Protein AF-A0A9P7AJJ2-F1 (afdb_monomer_lite)

Sequence (102 aa):
MGKFTGRECYITDLKLKLSYCPGDVIILMGGALYHGIGPWKPLPGITEDGIKPGRVSNVWFFPHSSFQVLENKEPGWALKSAGGLRGTGSELDSSDWDSESD

Foldseek 3Di:
DWAKDAWWKDQVVVRDTHDDDVPDDDDDPPVVTDIDIDDMDFDDDAPPVRHGTDDDDDDDDDDPVLCVVPVPADPCNCVVCVPVVNPPDDDPPPPPPPPPDD

Secondary structure (DSSP, 8-state):
-B-EEE-PEEEGGGTEEE---TT------TTTS-EEEPPEEEPSS--TTSPPP-B--------HHHHHHHTTPPTTHHHHHTTTTS--SS---GGGGSS---

pLDDT: mean 84.79, std 16.63, range [42.56, 97.62]

Radius of gyration: 20.7 Å; chains: 1; bounding box: 47×34×49 Å

Structure (mmCIF, N/CA/C/O backbone):
data_AF-A0A9P7AJJ2-F1
#
_entry.id   AF-A0A9P7AJJ2-F1
#
loop_
_atom_site.group_PDB
_atom_site.id
_atom_site.type_symbol
_atom_site.label_atom_id
_atom_site.label_alt_id
_atom_site.label_comp_id
_atom_site.label_asym_id
_atom_site.label_entity_id
_atom_site.label_seq_id
_atom_site.pdbx_PDB_ins_code
_atom_site.Cartn_x
_atom_site.Cartn_y
_atom_site.Cartn_z
_atom_site.occupancy
_atom_site.B_iso_or_equiv
_atom_site.auth_seq_id
_atom_site.auth_comp_id
_atom_site.auth_asym_id
_atom_site.auth_atom_id
_atom_site.pdbx_PDB_model_num
ATOM 1 N N . MET A 1 1 ? 1.106 -6.029 7.765 1.00 84.12 1 MET A N 1
ATOM 2 C CA . MET A 1 1 ? 1.741 -6.234 9.090 1.00 84.12 1 MET A CA 1
ATOM 3 C C . MET A 1 1 ? 1.222 -5.194 10.083 1.00 84.12 1 MET A C 1
ATOM 5 O O . MET A 1 1 ? 0.659 -4.188 9.654 1.00 84.12 1 MET A O 1
ATOM 9 N N . GLY A 1 2 ? 1.404 -5.419 11.388 1.00 88.19 2 GLY A N 1
ATOM 10 C CA . GLY A 1 2 ? 1.070 -4.451 12.446 1.00 88.19 2 GLY A CA 1
ATOM 11 C C . GLY A 1 2 ? -0.139 -4.828 13.316 1.00 88.19 2 GLY A C 1
ATOM 12 O O . GLY A 1 2 ? -0.808 -5.822 13.051 1.00 88.19 2 GLY A O 1
ATOM 13 N N . LYS A 1 3 ? -0.414 -4.027 14.359 1.00 90.25 3 LYS A N 1
ATOM 14 C CA . LYS A 1 3 ? -1.517 -4.207 15.329 1.00 90.25 3 LYS A CA 1
ATOM 15 C C . LYS A 1 3 ? -2.442 -2.972 15.308 1.00 90.25 3 LYS A C 1
ATOM 17 O O . LYS A 1 3 ? -2.041 -1.887 15.731 1.00 90.25 3 LYS A O 1
ATOM 22 N N . PHE A 1 4 ? -3.665 -3.117 14.788 1.00 92.25 4 PHE A N 1
ATOM 23 C CA . PHE A 1 4 ? -4.604 -2.005 14.550 1.00 92.25 4 PHE A CA 1
ATOM 24 C C . PHE A 1 4 ? -6.077 -2.457 14.486 1.00 92.25 4 PHE A C 1
ATOM 26 O O . PHE A 1 4 ? -6.374 -3.640 14.320 1.00 92.25 4 PHE A O 1
ATOM 33 N N . THR A 1 5 ? -7.002 -1.500 14.608 1.00 92.75 5 THR A N 1
ATOM 34 C CA . THR A 1 5 ? -8.459 -1.660 14.427 1.00 92.75 5 THR A CA 1
ATOM 35 C C . THR A 1 5 ? -9.005 -0.698 13.360 1.00 92.75 5 THR A C 1
ATOM 37 O O . THR A 1 5 ? -8.281 0.189 12.904 1.00 92.75 5 THR A O 1
ATOM 40 N N . GLY A 1 6 ? -10.260 -0.881 12.935 1.00 87.38 6 GLY A N 1
ATOM 41 C CA . GLY A 1 6 ? -10.745 -0.418 11.623 1.00 87.38 6 GLY A CA 1
ATOM 42 C C . GLY A 1 6 ? -10.023 -1.181 10.515 1.00 87.38 6 GLY A C 1
ATOM 43 O O . GLY A 1 6 ? -9.465 -2.230 10.847 1.00 87.38 6 GLY A O 1
ATOM 44 N N . ARG A 1 7 ? -9.970 -0.628 9.287 1.00 87.31 7 ARG A N 1
ATOM 45 C CA . ARG A 1 7 ? -9.106 -1.011 8.134 1.00 87.31 7 ARG A CA 1
ATOM 46 C C . ARG A 1 7 ? -9.796 -1.530 6.884 1.00 87.31 7 ARG A C 1
ATOM 48 O O . ARG A 1 7 ? -9.142 -2.169 6.083 1.00 87.31 7 ARG A O 1
ATOM 55 N N . GLU A 1 8 ? -11.080 -1.337 6.689 1.00 95.44 8 GLU A N 1
ATOM 56 C CA . GLU A 1 8 ? -11.741 -2.014 5.577 1.00 95.44 8 GLU A CA 1
ATOM 57 C C . GLU A 1 8 ? -11.285 -1.453 4.226 1.00 95.44 8 GLU A C 1
ATOM 59 O O . GLU A 1 8 ? -11.064 -0.249 4.080 1.00 95.44 8 GLU A O 1
ATOM 64 N N . CYS A 1 9 ? -11.117 -2.334 3.243 1.00 96.31 9 CYS A N 1
ATOM 65 C CA . CYS A 1 9 ? -10.890 -1.937 1.863 1.00 96.31 9 CYS A CA 1
ATOM 66 C C . CYS A 1 9 ? -12.250 -1.739 1.195 1.00 96.31 9 CYS A C 1
ATOM 68 O O . CYS A 1 9 ? -13.067 -2.660 1.130 1.00 96.31 9 CYS A O 1
ATOM 70 N N . TYR A 1 10 ? -12.496 -0.523 0.730 1.00 97.62 10 TYR A N 1
ATOM 71 C CA . TYR A 1 10 ? -13.674 -0.184 -0.050 1.00 97.62 10 TYR A CA 1
ATOM 72 C C . TYR A 1 10 ? -13.337 -0.316 -1.528 1.00 97.62 10 TYR A C 1
ATOM 74 O O . TYR A 1 10 ? -12.339 0.249 -1.968 1.00 97.62 10 TYR A O 1
ATOM 82 N N . ILE A 1 11 ? -14.180 -1.021 -2.281 1.00 97.38 11 ILE A N 1
ATOM 83 C CA . ILE A 1 11 ? -14.150 -1.052 -3.748 1.00 97.38 11 ILE A CA 1
ATOM 84 C C . ILE A 1 11 ? -15.505 -0.527 -4.211 1.00 97.38 11 ILE A C 1
ATOM 86 O O . ILE A 1 11 ? -16.502 -1.254 -4.235 1.00 97.38 11 ILE A O 1
ATOM 90 N N . THR A 1 12 ? -15.564 0.779 -4.457 1.00 96.06 12 THR A N 1
ATOM 91 C CA . THR A 1 12 ? -16.837 1.514 -4.521 1.00 96.06 12 THR A CA 1
ATOM 92 C C . THR A 1 12 ? -17.659 1.170 -5.757 1.00 96.06 12 THR A C 1
ATOM 94 O O . THR A 1 12 ? -18.868 0.980 -5.627 1.00 96.06 12 THR A O 1
ATOM 97 N N . ASP A 1 13 ? -17.007 0.957 -6.903 1.00 97.12 13 ASP A N 1
ATOM 98 C CA . ASP A 1 13 ? -17.660 0.554 -8.157 1.00 97.12 13 ASP A CA 1
ATOM 99 C C . ASP A 1 13 ? -18.410 -0.774 -8.019 1.00 97.12 13 ASP A C 1
ATOM 101 O O . ASP A 1 13 ? -19.436 -1.001 -8.658 1.00 97.12 13 ASP A O 1
ATOM 105 N N . LEU A 1 14 ? -17.927 -1.643 -7.127 1.00 96.81 14 LEU A N 1
ATOM 106 C CA . LEU A 1 14 ? -18.512 -2.953 -6.848 1.00 96.81 14 LEU A CA 1
ATOM 107 C C . LEU A 1 14 ? -19.423 -2.955 -5.616 1.00 96.81 14 LEU A C 1
ATOM 109 O O . LEU A 1 14 ? -19.949 -4.004 -5.252 1.00 96.81 14 LEU A O 1
ATOM 113 N N . LYS A 1 15 ? -19.593 -1.807 -4.945 1.00 96.94 15 LYS A N 1
ATOM 114 C CA . LYS A 1 15 ? -20.312 -1.682 -3.663 1.00 96.94 15 LYS A CA 1
ATOM 115 C C . LYS A 1 15 ? -19.818 -2.691 -2.617 1.00 96.94 15 LYS A C 1
ATOM 117 O O . LYS A 1 15 ? -20.594 -3.209 -1.816 1.00 96.94 15 LYS A O 1
ATOM 122 N N . LEU A 1 16 ? -18.515 -2.967 -2.632 1.00 96.75 16 LEU A N 1
ATOM 123 C CA . LEU A 1 16 ? -17.887 -3.994 -1.811 1.00 96.75 16 LEU A CA 1
ATOM 124 C C . LEU A 1 16 ? -17.101 -3.363 -0.659 1.00 96.75 16 LEU A C 1
ATOM 126 O O . LEU A 1 16 ? -16.384 -2.374 -0.835 1.00 96.75 16 LEU A O 1
ATOM 130 N N . LYS A 1 17 ? -17.200 -3.989 0.515 1.00 97.00 17 LYS A N 1
ATOM 131 C CA . LYS A 1 17 ? -16.408 -3.666 1.700 1.00 97.00 17 LYS A CA 1
ATOM 132 C C . LYS A 1 17 ? -15.721 -4.933 2.198 1.00 97.00 17 LYS A C 1
ATOM 134 O O . LYS A 1 17 ? -16.386 -5.852 2.667 1.00 97.00 17 LYS A O 1
ATOM 139 N N . LEU A 1 18 ? -14.397 -4.969 2.106 1.00 95.50 18 LEU A N 1
ATOM 140 C CA . LEU A 1 18 ? -13.582 -6.108 2.515 1.00 95.50 18 LEU A CA 1
ATOM 141 C C . LEU A 1 18 ? -12.926 -5.837 3.867 1.00 95.50 18 LEU A C 1
ATOM 143 O O . LEU A 1 18 ? -12.154 -4.889 4.020 1.00 95.50 18 LEU A O 1
ATOM 147 N N . SER A 1 19 ? -13.200 -6.692 4.848 1.00 93.75 19 SER A N 1
ATOM 148 C CA . SER A 1 19 ? -12.371 -6.785 6.048 1.00 93.75 19 SER A CA 1
ATOM 149 C C . SER A 1 19 ? -11.123 -7.604 5.734 1.00 93.75 19 SER A C 1
ATOM 151 O O . SER A 1 19 ? -11.241 -8.686 5.166 1.00 93.75 19 SER A O 1
ATOM 153 N N . TYR A 1 20 ? -9.955 -7.126 6.147 1.00 92.38 20 TYR A N 1
ATOM 154 C CA . TYR A 1 20 ? -8.704 -7.876 6.038 1.00 92.38 20 TYR A CA 1
ATOM 155 C C . TYR A 1 20 ? -7.898 -7.758 7.330 1.00 92.38 20 TYR A C 1
ATOM 157 O O . TYR A 1 20 ? -8.044 -6.790 8.073 1.00 92.38 20 TYR A O 1
ATOM 165 N N . CYS A 1 21 ? -7.043 -8.726 7.611 1.00 90.38 21 CYS A N 1
ATOM 166 C CA . CYS A 1 21 ? -6.153 -8.802 8.761 1.00 90.38 21 CYS A CA 1
ATOM 167 C C . CYS A 1 21 ? -4.681 -8.650 8.339 1.00 90.38 21 CYS A C 1
ATOM 169 O O . CYS A 1 21 ? -4.341 -8.758 7.159 1.00 90.38 21 CYS A O 1
ATOM 171 N N . PRO A 1 22 ? -3.764 -8.356 9.280 1.00 91.06 22 PRO A N 1
ATOM 172 C CA . PRO A 1 22 ? -2.336 -8.424 8.996 1.00 91.06 22 PRO A CA 1
ATOM 173 C C . PRO A 1 22 ? -1.956 -9.814 8.460 1.00 91.06 22 PRO A C 1
ATOM 175 O O . PRO A 1 22 ? -2.122 -10.799 9.167 1.00 91.06 22 PRO A O 1
ATOM 178 N N . GLY A 1 23 ? -1.423 -9.869 7.238 1.00 92.44 23 GLY A N 1
ATOM 179 C CA . GLY A 1 23 ? -1.058 -11.122 6.562 1.00 92.44 23 GLY A CA 1
ATOM 180 C C . GLY A 1 2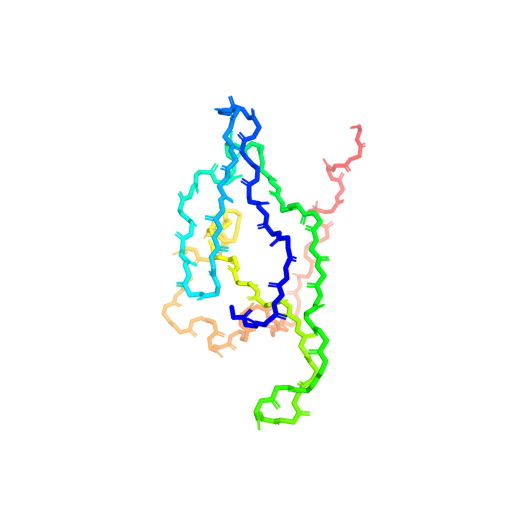3 ? -1.941 -11.432 5.353 1.00 92.44 23 GLY A C 1
ATOM 181 O O . GLY A 1 23 ? -1.488 -12.120 4.444 1.00 92.44 23 GLY A O 1
ATOM 182 N N . ASP A 1 24 ? -3.140 -10.853 5.292 1.00 94.56 24 ASP A N 1
ATOM 183 C CA . ASP A 1 24 ? -4.038 -11.022 4.153 1.00 94.56 24 ASP A CA 1
ATOM 184 C C . ASP A 1 24 ? -3.532 -10.267 2.918 1.00 94.56 24 ASP A C 1
ATOM 186 O O . ASP A 1 24 ? -2.889 -9.213 3.018 1.00 94.56 24 ASP A O 1
ATOM 190 N N . VAL A 1 25 ? -3.884 -10.791 1.743 1.00 95.00 25 VAL A N 1
ATOM 191 C CA . VAL A 1 25 ? -3.564 -10.207 0.438 1.00 95.00 25 VAL A CA 1
ATOM 192 C C . VAL A 1 25 ? -4.859 -9.885 -0.294 1.00 95.00 25 VAL A C 1
ATOM 194 O O . VAL A 1 25 ? -5.750 -10.725 -0.399 1.00 95.00 25 VAL A O 1
ATOM 197 N N . ILE A 1 26 ? -4.945 -8.668 -0.828 1.00 94.50 26 ILE A N 1
ATOM 198 C CA . ILE A 1 26 ? -6.033 -8.244 -1.709 1.00 94.50 26 ILE A CA 1
ATOM 199 C C . ILE A 1 26 ? -5.450 -8.096 -3.111 1.00 94.50 26 ILE A C 1
ATOM 201 O O . ILE A 1 26 ? -4.517 -7.320 -3.312 1.00 94.50 26 ILE A O 1
ATOM 205 N N . ILE A 1 27 ? -6.006 -8.835 -4.070 1.00 95.75 27 ILE A N 1
ATOM 206 C CA . ILE A 1 27 ? -5.664 -8.729 -5.490 1.00 95.75 27 ILE A CA 1
ATOM 207 C C . ILE A 1 27 ? -6.849 -8.077 -6.193 1.00 95.75 27 ILE A C 1
ATOM 209 O O . ILE A 1 27 ? -7.967 -8.585 -6.121 1.00 95.75 27 ILE A O 1
ATOM 213 N N . LEU A 1 28 ? -6.612 -6.946 -6.853 1.00 95.00 28 LEU A N 1
ATOM 214 C CA . LEU A 1 28 ? -7.638 -6.239 -7.610 1.00 95.00 28 LEU A CA 1
ATOM 215 C C . LEU A 1 28 ? -7.048 -5.514 -8.821 1.00 95.00 28 LEU A C 1
ATOM 217 O O . LEU A 1 28 ? -5.853 -5.220 -8.870 1.00 95.00 28 LEU A O 1
ATOM 221 N N . MET A 1 29 ? -7.917 -5.162 -9.767 1.00 94.44 29 MET A N 1
ATOM 222 C CA . MET A 1 29 ? -7.579 -4.296 -10.897 1.00 94.44 29 MET A CA 1
ATOM 223 C C . MET A 1 29 ? -7.515 -2.832 -10.438 1.00 94.44 29 MET A C 1
ATOM 225 O O . MET A 1 29 ? -8.412 -2.042 -10.720 1.00 94.44 29 MET A O 1
ATOM 229 N N . GLY A 1 30 ? -6.464 -2.473 -9.694 1.00 93.69 30 GLY A N 1
ATOM 230 C CA . GLY A 1 30 ? -6.349 -1.170 -9.022 1.00 93.69 30 GLY A CA 1
ATOM 231 C C . GLY A 1 30 ? -6.385 0.049 -9.947 1.00 93.69 30 GLY A C 1
ATOM 232 O O . GLY A 1 30 ? -6.828 1.107 -9.522 1.00 93.69 30 GLY A O 1
ATOM 233 N N . GLY A 1 31 ? -5.978 -0.100 -11.211 1.00 93.12 31 GLY A N 1
ATOM 234 C CA . GLY A 1 31 ? -6.074 0.972 -12.211 1.00 93.12 31 GLY A CA 1
ATOM 235 C C . GLY A 1 31 ? -7.470 1.157 -12.818 1.00 93.12 31 GLY A C 1
ATOM 236 O O . GLY A 1 31 ? -7.707 2.164 -13.470 1.00 93.12 31 GLY A O 1
ATOM 237 N N . ALA A 1 32 ? -8.381 0.198 -12.625 1.00 95.56 32 ALA A N 1
ATOM 238 C CA . ALA A 1 32 ? -9.720 0.211 -13.219 1.00 95.56 32 ALA A CA 1
ATOM 239 C C . ALA A 1 32 ? -10.850 0.346 -12.187 1.00 95.56 32 ALA A C 1
ATOM 241 O O . ALA A 1 32 ? -11.975 0.652 -12.565 1.00 95.56 32 ALA A O 1
ATOM 242 N N . LEU A 1 33 ? -10.571 0.083 -10.908 1.00 96.50 33 LEU A N 1
ATOM 243 C CA . LEU A 1 33 ? -11.563 0.106 -9.835 1.00 96.50 33 LEU A CA 1
ATOM 244 C C . LEU A 1 33 ? -11.230 1.208 -8.832 1.00 96.50 33 LEU A C 1
ATOM 246 O O . LEU A 1 33 ? -10.135 1.210 -8.264 1.00 96.50 33 LEU A O 1
ATOM 250 N N . TYR A 1 34 ? -12.180 2.094 -8.539 1.00 97.00 34 TYR A N 1
ATOM 251 C CA . TYR A 1 34 ? -12.034 3.082 -7.478 1.00 97.00 34 TYR A CA 1
ATOM 252 C C . TYR A 1 34 ? -12.077 2.396 -6.114 1.00 97.00 34 TYR A C 1
ATOM 254 O O . TYR A 1 34 ? -13.091 1.810 -5.701 1.00 97.00 34 TYR A O 1
ATOM 262 N N . HIS A 1 35 ? -10.956 2.478 -5.404 1.00 96.75 35 HIS A N 1
ATOM 263 C CA . HIS A 1 35 ? -10.752 1.787 -4.144 1.00 96.75 35 HIS A CA 1
ATOM 264 C C . HIS A 1 35 ? -10.017 2.658 -3.127 1.00 96.75 35 HIS A C 1
ATOM 266 O O . HIS A 1 35 ? -9.288 3.588 -3.466 1.00 96.75 35 HIS A O 1
ATOM 272 N N . GLY A 1 36 ? -10.211 2.346 -1.850 1.00 95.56 36 GLY A N 1
ATOM 273 C CA . GLY A 1 36 ? -9.594 3.088 -0.761 1.00 95.56 36 GLY A CA 1
ATOM 274 C C . GLY A 1 36 ? -9.589 2.311 0.543 1.00 95.56 36 GLY A C 1
ATOM 275 O O . GLY A 1 36 ? -10.287 1.307 0.699 1.00 95.56 36 GLY A O 1
ATOM 276 N N . ILE A 1 37 ? -8.788 2.786 1.494 1.00 95.25 37 ILE A N 1
ATOM 277 C CA . ILE A 1 37 ? -8.718 2.201 2.832 1.00 95.25 37 ILE A CA 1
ATOM 278 C C . ILE A 1 37 ? -9.490 3.074 3.808 1.00 95.25 37 ILE A C 1
ATOM 280 O O . ILE A 1 37 ? -9.286 4.285 3.878 1.00 95.25 37 ILE A O 1
ATOM 284 N N . GLY A 1 38 ? -10.358 2.434 4.583 1.00 94.75 38 GLY A N 1
ATOM 285 C CA . GLY A 1 38 ? -11.125 3.082 5.626 1.00 94.75 38 GLY A CA 1
ATOM 286 C C . GLY A 1 38 ? -10.290 3.650 6.768 1.00 94.75 38 GLY A C 1
ATOM 287 O O . GLY A 1 38 ? -9.105 3.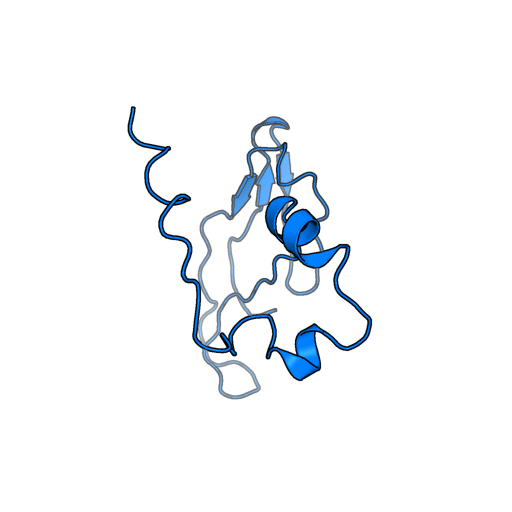327 6.923 1.00 94.75 38 GLY A O 1
ATOM 288 N N . PRO A 1 39 ? -10.930 4.459 7.628 1.00 95.00 39 PRO A N 1
ATOM 289 C CA . PRO A 1 39 ? -10.328 4.898 8.872 1.00 95.00 39 PRO A CA 1
ATOM 290 C C . PRO A 1 39 ? -9.830 3.708 9.692 1.00 95.00 39 PRO A C 1
ATOM 292 O O . PRO A 1 39 ? -10.478 2.665 9.797 1.00 95.00 39 PRO A O 1
ATOM 295 N N . TRP A 1 40 ? -8.667 3.878 10.303 1.00 95.06 40 TRP A N 1
ATOM 296 C CA . TRP A 1 40 ? -8.060 2.881 11.170 1.00 95.06 40 TRP A CA 1
ATOM 297 C C . TRP A 1 40 ? -7.365 3.582 12.332 1.00 95.06 40 TRP A C 1
ATOM 299 O O . TRP A 1 40 ? -7.044 4.771 12.260 1.00 95.06 40 TRP A O 1
ATOM 309 N N . LYS A 1 41 ? -7.141 2.842 13.417 1.00 95.00 41 LYS A N 1
ATOM 310 C CA . LYS A 1 41 ? -6.405 3.324 14.589 1.00 95.00 41 LYS A CA 1
ATOM 311 C C . LYS A 1 41 ? -5.425 2.254 15.068 1.00 95.00 41 LYS A C 1
ATOM 313 O O . LYS A 1 41 ? -5.775 1.070 15.033 1.00 95.00 41 LYS A O 1
ATOM 318 N N . PRO A 1 42 ? -4.217 2.632 15.516 1.00 94.44 42 PRO A N 1
ATOM 319 C CA . PRO A 1 42 ? -3.324 1.688 16.173 1.00 94.44 42 PRO A CA 1
ATOM 320 C C . PRO A 1 42 ? -3.978 1.163 17.454 1.00 94.44 42 PRO A C 1
ATOM 322 O O . PRO A 1 42 ? -4.725 1.886 18.119 1.00 94.44 42 PRO A O 1
ATOM 325 N N . LEU A 1 43 ? -3.708 -0.096 17.797 1.00 91.31 43 LEU A N 1
ATOM 326 C CA . LEU A 1 43 ? -4.111 -0.618 19.102 1.00 91.31 43 LEU A CA 1
ATOM 327 C C . LEU A 1 43 ? -3.242 0.003 20.212 1.00 91.31 43 LEU A C 1
ATOM 329 O O . LEU A 1 43 ? -2.100 0.382 19.946 1.00 91.31 43 LEU A O 1
ATOM 333 N N . PRO A 1 44 ? -3.763 0.140 21.443 1.00 90.12 44 PRO A N 1
ATOM 334 C CA . PRO A 1 44 ? -2.981 0.646 22.566 1.00 90.12 44 PRO A CA 1
ATOM 335 C C . PRO A 1 44 ? -1.846 -0.314 22.957 1.00 90.12 44 PRO A C 1
ATOM 337 O O . PRO A 1 44 ? -1.912 -1.515 22.695 1.00 90.12 44 PRO A O 1
ATOM 340 N N . GLY A 1 45 ? -0.831 0.228 23.635 1.00 87.94 45 GLY A N 1
ATOM 341 C CA . GLY A 1 45 ? 0.299 -0.525 24.185 1.00 87.94 45 GLY A CA 1
ATOM 342 C C . GLY A 1 45 ? 1.567 -0.466 23.334 1.00 87.94 45 GLY A C 1
ATOM 343 O O . GLY A 1 45 ? 1.684 0.337 22.410 1.00 87.94 45 GLY A O 1
ATOM 344 N N . ILE A 1 46 ? 2.527 -1.314 23.688 1.00 84.31 46 ILE A N 1
ATOM 345 C CA . ILE A 1 46 ? 3.763 -1.567 22.946 1.00 84.31 46 ILE A CA 1
ATOM 346 C C . ILE A 1 46 ? 3.690 -3.015 22.440 1.00 84.31 46 ILE A C 1
ATOM 348 O O . ILE A 1 46 ? 3.093 -3.878 23.085 1.00 84.31 46 ILE A O 1
ATOM 352 N N . THR A 1 47 ? 4.204 -3.270 21.240 1.00 82.31 47 THR A N 1
ATOM 353 C CA . THR A 1 47 ? 4.302 -4.635 20.695 1.00 82.31 47 THR A CA 1
ATOM 354 C C . THR A 1 47 ? 5.298 -5.477 21.499 1.00 82.31 47 THR A C 1
ATOM 356 O O . THR A 1 47 ? 6.067 -4.940 22.289 1.00 82.31 47 THR A O 1
ATOM 359 N N . GLU A 1 48 ? 5.305 -6.796 21.302 1.00 82.50 48 GLU A N 1
ATOM 360 C CA . GLU A 1 48 ? 6.262 -7.692 21.979 1.00 82.50 48 GLU A CA 1
ATOM 361 C C . GLU A 1 48 ? 7.726 -7.284 21.723 1.00 82.50 48 GLU A C 1
ATOM 363 O O . GLU A 1 48 ? 8.570 -7.447 22.597 1.00 82.50 48 GLU A O 1
ATOM 368 N N . ASP A 1 49 ? 7.988 -6.635 20.586 1.00 84.81 49 ASP A N 1
ATOM 369 C CA . ASP A 1 49 ? 9.313 -6.179 20.159 1.00 84.81 49 ASP A CA 1
ATOM 370 C C . ASP A 1 49 ? 9.672 -4.753 20.624 1.00 84.81 49 ASP A C 1
ATOM 372 O O . ASP A 1 49 ? 10.625 -4.153 20.129 1.00 84.81 49 ASP A O 1
ATOM 376 N N . GLY A 1 50 ? 8.895 -4.141 21.524 1.00 89.44 50 GLY A N 1
ATOM 377 C CA . GLY A 1 50 ? 9.184 -2.781 22.000 1.00 89.44 50 GLY A CA 1
ATOM 378 C C . GLY A 1 50 ? 8.749 -1.658 21.043 1.00 89.44 50 GLY A C 1
ATOM 379 O O . GLY A 1 50 ? 9.023 -0.485 21.293 1.00 89.44 50 GLY A O 1
ATOM 380 N N . ILE A 1 51 ? 8.043 -1.982 19.953 1.00 87.31 51 ILE A N 1
ATOM 381 C CA . ILE A 1 51 ? 7.658 -1.027 18.900 1.00 87.31 51 ILE A CA 1
ATOM 382 C C . ILE A 1 51 ? 6.231 -0.509 19.124 1.00 87.31 51 ILE A C 1
ATOM 384 O O . ILE A 1 51 ? 5.336 -1.264 19.519 1.00 87.31 51 ILE A O 1
ATOM 388 N N . LYS A 1 52 ? 5.988 0.773 18.824 1.00 90.00 52 LYS A N 1
ATOM 389 C CA . LYS A 1 52 ? 4.643 1.367 18.847 1.00 90.00 52 LYS A CA 1
ATOM 390 C C . LYS A 1 52 ? 3.734 0.703 17.793 1.00 90.00 52 LYS A C 1
ATOM 392 O O . LYS A 1 52 ? 4.113 0.650 16.622 1.00 90.00 52 LYS A O 1
ATOM 397 N N . PRO A 1 53 ? 2.526 0.242 18.162 1.00 92.94 53 PRO A N 1
ATOM 398 C CA . PRO A 1 53 ? 1.574 -0.335 17.224 1.00 92.94 53 PRO A CA 1
ATOM 399 C C . PRO A 1 53 ? 1.213 0.617 16.083 1.00 92.94 53 PRO A C 1
ATOM 401 O O . PRO A 1 53 ? 1.084 1.830 16.259 1.00 92.94 53 PRO A O 1
ATOM 404 N N . GLY A 1 54 ? 0.998 0.037 14.910 1.00 92.88 54 GLY A N 1
ATOM 405 C CA . GLY A 1 54 ? 0.638 0.751 13.697 1.00 92.88 54 GLY A CA 1
ATOM 406 C C . GLY A 1 54 ? 0.150 -0.205 12.622 1.00 92.88 54 GLY A C 1
ATOM 407 O O . GLY A 1 54 ? -0.007 -1.406 12.859 1.00 92.88 54 GLY A O 1
ATOM 408 N N . ARG A 1 55 ? -0.076 0.341 11.429 1.00 92.38 55 ARG A N 1
ATOM 409 C CA . ARG A 1 55 ? -0.462 -0.408 10.238 1.00 92.38 55 ARG A CA 1
ATOM 410 C C . ARG A 1 55 ? 0.609 -0.229 9.172 1.00 92.38 55 ARG A C 1
ATOM 412 O O . ARG A 1 55 ? 0.897 0.895 8.778 1.00 92.38 55 ARG A O 1
ATOM 419 N N . VAL A 1 56 ? 1.134 -1.346 8.677 1.00 91.88 56 VAL A N 1
ATOM 420 C CA . VAL A 1 56 ? 2.060 -1.372 7.541 1.00 91.88 56 VAL A CA 1
ATOM 421 C C . VAL A 1 56 ? 1.452 -2.228 6.439 1.00 91.88 56 VAL A C 1
ATOM 423 O O . VAL A 1 56 ? 1.119 -3.401 6.656 1.00 91.88 56 VAL A O 1
ATOM 426 N N . SER A 1 57 ? 1.316 -1.631 5.262 1.00 92.00 57 SER A N 1
ATOM 427 C CA . SER A 1 57 ? 0.790 -2.254 4.051 1.00 92.00 57 SER A CA 1
ATOM 428 C C . SER A 1 57 ? 1.759 -1.977 2.908 1.00 92.00 57 SER A C 1
ATOM 430 O O . SER A 1 57 ? 2.265 -0.864 2.803 1.00 92.00 57 SER A O 1
ATOM 432 N N . ASN A 1 58 ? 1.988 -2.977 2.062 1.00 95.06 58 ASN A N 1
ATOM 433 C CA . ASN A 1 58 ? 2.744 -2.825 0.824 1.00 95.06 58 ASN A CA 1
ATOM 434 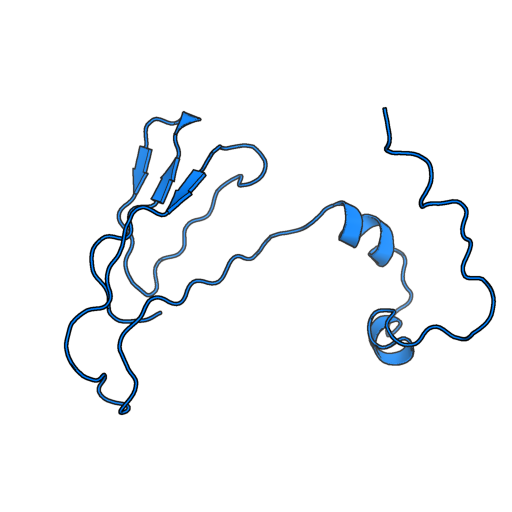C C . ASN A 1 58 ? 1.768 -2.919 -0.347 1.00 95.06 58 ASN A C 1
ATOM 436 O O . ASN A 1 58 ? 0.835 -3.722 -0.299 1.00 95.06 58 ASN A O 1
ATOM 440 N N . VAL A 1 59 ? 1.985 -2.101 -1.372 1.00 94.75 59 VAL A N 1
ATOM 441 C CA . VAL A 1 59 ? 1.228 -2.147 -2.624 1.00 94.75 59 VAL A CA 1
ATOM 442 C C . VAL A 1 59 ? 2.219 -2.466 -3.730 1.00 94.75 59 VAL A C 1
ATOM 444 O O . VAL A 1 59 ? 3.151 -1.700 -3.961 1.00 94.75 59 VAL A O 1
ATOM 447 N N . TRP A 1 60 ? 2.025 -3.603 -4.391 1.00 96.25 60 TRP A N 1
ATOM 448 C CA . TRP A 1 60 ? 2.797 -3.983 -5.568 1.00 96.25 60 TRP A CA 1
ATOM 449 C C . TRP A 1 60 ? 1.946 -3.738 -6.803 1.00 96.25 60 TRP A C 1
ATOM 451 O O . TRP A 1 60 ? 0.830 -4.245 -6.904 1.00 96.25 60 TRP A O 1
ATOM 461 N N . PHE A 1 61 ? 2.465 -2.941 -7.725 1.00 95.00 61 PHE A N 1
ATOM 462 C CA . PHE A 1 61 ? 1.787 -2.591 -8.963 1.00 95.00 61 PHE A CA 1
ATOM 463 C C . PHE A 1 61 ? 2.807 -2.478 -10.092 1.00 95.00 61 PHE A C 1
ATOM 465 O O . PHE A 1 61 ? 4.012 -2.385 -9.852 1.00 95.00 61 PHE A O 1
ATOM 472 N N . PHE A 1 62 ? 2.309 -2.509 -11.323 1.00 93.06 62 PHE A N 1
ATOM 473 C CA . PHE A 1 62 ? 3.126 -2.474 -12.526 1.00 93.06 62 PHE A CA 1
ATOM 474 C C . PHE A 1 62 ? 2.804 -1.212 -13.338 1.00 93.06 62 PHE A C 1
ATOM 476 O O . PHE A 1 62 ? 1.845 -1.210 -14.112 1.00 93.06 62 PHE A O 1
ATOM 483 N N . PRO A 1 63 ? 3.540 -0.109 -13.126 1.00 91.94 63 PRO A N 1
ATOM 484 C CA . PRO A 1 63 ? 3.325 1.119 -13.880 1.00 91.94 63 PRO A CA 1
ATOM 485 C C . PRO A 1 63 ? 3.771 0.946 -15.337 1.00 91.94 63 PRO A C 1
ATOM 487 O O . PRO A 1 63 ? 4.926 0.622 -15.614 1.00 91.94 63 PRO A O 1
ATOM 490 N N . HIS A 1 64 ? 2.849 1.190 -16.273 1.00 92.25 64 HIS A N 1
ATOM 491 C CA . HIS A 1 64 ? 3.095 1.009 -17.707 1.00 92.25 64 HIS A CA 1
ATOM 492 C C . HIS A 1 64 ? 4.213 1.917 -18.238 1.00 92.25 64 HIS A C 1
ATOM 494 O O . HIS A 1 64 ? 5.066 1.459 -18.991 1.00 92.25 64 HIS A O 1
ATOM 500 N N . SER A 1 65 ? 4.262 3.173 -17.789 1.00 92.00 65 SER A N 1
ATOM 501 C CA . SER A 1 65 ? 5.306 4.127 -18.182 1.00 92.00 65 SER A CA 1
ATOM 502 C C . SER A 1 65 ? 6.703 3.657 -17.776 1.00 92.00 65 SER A C 1
ATOM 504 O O . SER A 1 65 ? 7.638 3.705 -18.571 1.00 92.00 65 SER A O 1
ATOM 506 N N . SER A 1 66 ? 6.857 3.125 -16.559 1.00 90.44 66 SER A N 1
ATOM 507 C CA . SER A 1 66 ? 8.138 2.562 -16.128 1.00 90.44 66 SER A CA 1
ATOM 508 C C . SER A 1 66 ? 8.522 1.341 -16.956 1.00 90.44 66 SER A C 1
ATOM 510 O O . SER A 1 66 ? 9.696 1.169 -17.260 1.00 90.44 66 SER A O 1
ATOM 512 N N . PHE A 1 67 ? 7.556 0.506 -17.347 1.00 91.56 67 PHE A N 1
ATOM 513 C CA . PHE A 1 67 ? 7.831 -0.622 -18.231 1.00 91.56 67 PHE A CA 1
ATOM 514 C C . PHE A 1 67 ? 8.347 -0.166 -19.596 1.00 91.56 67 PHE A C 1
ATOM 516 O O . PHE A 1 67 ? 9.406 -0.631 -19.993 1.00 91.56 67 PHE A O 1
ATOM 523 N N . GLN A 1 68 ? 7.687 0.788 -20.257 1.00 93.31 68 GLN A N 1
ATOM 524 C CA . GLN A 1 68 ? 8.117 1.311 -21.565 1.00 93.31 68 GLN A CA 1
ATOM 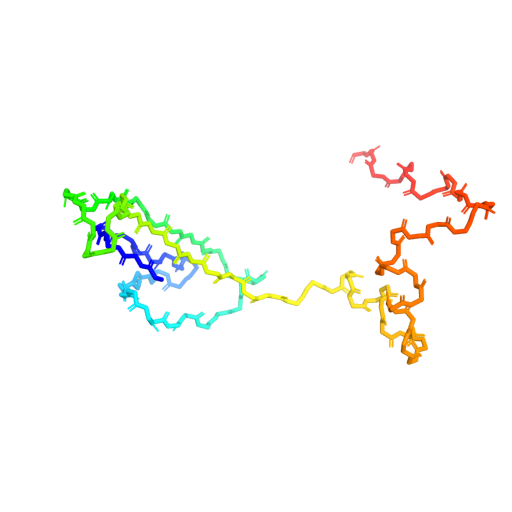525 C C . GLN A 1 68 ? 9.556 1.848 -21.547 1.00 93.31 68 GLN A C 1
ATOM 527 O O . GLN A 1 68 ? 10.328 1.630 -22.477 1.00 93.31 68 GLN A O 1
ATOM 532 N N . VAL A 1 69 ? 9.950 2.517 -20.461 1.00 88.50 69 VAL A N 1
ATOM 533 C CA . VAL A 1 69 ? 11.323 3.017 -20.303 1.00 88.50 69 VAL A CA 1
ATOM 534 C C . VAL A 1 69 ? 12.322 1.874 -20.105 1.00 88.50 69 VAL A C 1
ATOM 536 O O . VAL A 1 69 ? 13.476 1.993 -20.514 1.00 88.50 69 VAL A O 1
ATOM 539 N N . LEU A 1 70 ? 11.920 0.783 -19.452 1.00 89.19 70 LEU A N 1
ATOM 540 C CA . LEU A 1 70 ? 12.829 -0.258 -18.968 1.00 89.19 70 LEU A CA 1
ATOM 541 C C . LEU A 1 70 ? 12.853 -1.535 -19.823 1.00 89.19 70 LEU A C 1
ATOM 543 O O . LEU A 1 70 ? 13.829 -2.277 -19.736 1.00 89.19 70 LEU A O 1
ATOM 547 N N . GLU A 1 71 ? 11.830 -1.796 -20.640 1.00 92.94 71 GLU A N 1
ATOM 548 C CA . GLU A 1 71 ? 11.603 -3.079 -21.327 1.00 92.94 71 GLU A CA 1
ATOM 549 C C . GLU A 1 71 ? 12.752 -3.509 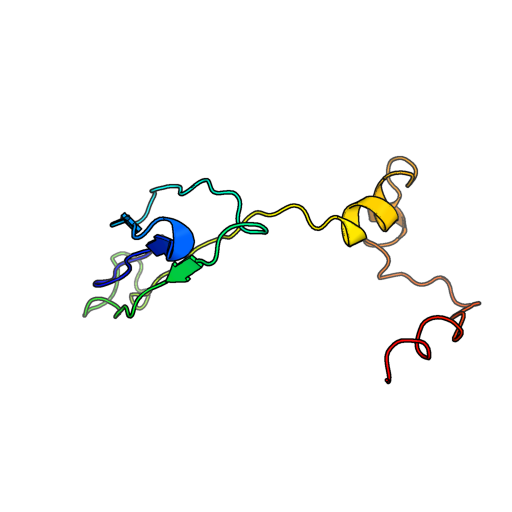-22.248 1.00 92.94 71 GLU A C 1
ATOM 551 O O . GLU A 1 71 ? 13.074 -4.692 -22.312 1.00 92.94 71 GLU A O 1
ATOM 556 N N . ASN A 1 72 ? 13.420 -2.550 -22.893 1.00 93.44 72 ASN A N 1
ATOM 557 C CA . ASN A 1 72 ? 14.473 -2.805 -23.880 1.00 93.44 72 ASN A CA 1
ATOM 558 C C . ASN A 1 72 ? 15.877 -2.491 -23.343 1.00 93.44 72 ASN A C 1
ATOM 560 O O . ASN A 1 72 ? 16.813 -2.260 -24.109 1.00 93.44 72 ASN A O 1
ATOM 564 N N . LYS A 1 73 ? 16.047 -2.410 -22.019 1.00 92.88 73 LYS A N 1
ATOM 565 C CA . LYS A 1 73 ? 17.366 -2.175 -21.425 1.00 92.88 73 LYS A CA 1
ATOM 566 C C . LYS A 1 73 ? 18.184 -3.462 -21.423 1.00 92.88 73 LYS A C 1
ATOM 568 O O . LYS A 1 73 ? 17.721 -4.513 -20.994 1.00 92.88 73 LYS A O 1
ATOM 573 N N . GLU A 1 74 ? 19.437 -3.341 -21.849 1.00 94.25 74 GLU A N 1
ATOM 574 C CA . GLU A 1 74 ? 20.387 -4.454 -21.879 1.00 94.25 74 GLU A CA 1
ATOM 575 C C . GLU A 1 74 ? 20.541 -5.140 -20.507 1.00 94.25 74 GLU A C 1
ATOM 577 O O . GLU A 1 74 ? 20.488 -4.471 -19.463 1.00 94.25 74 GLU A O 1
ATOM 582 N N . PRO A 1 75 ? 20.824 -6.455 -20.464 1.00 92.25 75 PRO A N 1
ATOM 583 C CA . PRO A 1 75 ? 21.130 -7.153 -19.222 1.00 92.25 75 PRO A CA 1
ATOM 584 C C . PRO A 1 75 ? 22.205 -6.436 -18.388 1.00 92.25 75 PRO A C 1
ATOM 586 O O . PRO A 1 75 ? 23.280 -6.060 -18.865 1.00 92.25 75 PRO A O 1
ATOM 589 N N . GLY A 1 76 ? 21.903 -6.223 -17.106 1.00 90.56 76 GLY A N 1
ATOM 590 C CA . GLY A 1 76 ? 22.782 -5.502 -16.182 1.00 90.56 76 GLY A CA 1
ATOM 591 C C . GLY A 1 76 ? 22.781 -3.975 -16.337 1.00 90.56 76 GLY A C 1
ATOM 592 O O . GLY A 1 76 ? 23.544 -3.314 -15.631 1.00 90.56 76 GLY A O 1
ATOM 593 N N . TRP A 1 77 ? 21.934 -3.389 -17.196 1.00 91.19 77 TRP A N 1
ATOM 594 C CA . TRP A 1 77 ? 21.815 -1.932 -17.357 1.00 91.19 77 TRP A CA 1
ATOM 595 C C . TRP A 1 77 ? 21.590 -1.220 -16.021 1.00 91.19 77 TRP A C 1
ATOM 597 O O . TRP A 1 77 ? 22.345 -0.311 -15.689 1.00 91.19 77 TRP A O 1
ATOM 607 N N . ALA A 1 78 ? 20.632 -1.682 -15.210 1.00 89.81 78 ALA A N 1
ATOM 608 C CA . ALA A 1 78 ? 20.304 -1.047 -13.932 1.00 89.81 78 ALA A CA 1
ATOM 609 C C . ALA A 1 78 ? 21.481 -1.050 -12.939 1.00 89.81 78 ALA A C 1
ATOM 611 O O . ALA A 1 78 ? 21.647 -0.092 -12.188 1.00 89.81 78 ALA A O 1
ATOM 612 N N . LEU A 1 79 ? 22.332 -2.084 -12.963 1.00 89.50 79 LEU A N 1
ATOM 613 C CA . LEU A 1 79 ? 23.540 -2.150 -12.133 1.00 89.50 79 LEU A CA 1
ATOM 614 C C . LEU A 1 79 ? 24.589 -1.126 -12.590 1.00 89.50 79 LEU A C 1
ATOM 616 O O . LEU A 1 79 ? 25.233 -0.484 -11.762 1.00 89.50 79 LEU A O 1
ATOM 620 N N . LYS A 1 80 ? 24.742 -0.949 -13.908 1.00 88.56 80 LYS A N 1
ATOM 621 C CA . LYS A 1 80 ? 25.687 0.010 -14.504 1.00 88.56 80 LYS A CA 1
ATOM 622 C C . LYS A 1 80 ? 25.234 1.459 -14.288 1.00 88.56 80 LYS A C 1
ATOM 624 O O . LYS A 1 80 ? 26.047 2.301 -13.909 1.00 88.56 80 LYS A O 1
ATOM 629 N N . SER A 1 81 ? 23.943 1.733 -14.487 1.00 86.25 81 SER A N 1
ATOM 630 C CA . SER A 1 81 ? 23.346 3.075 -14.441 1.00 86.25 81 SER A CA 1
ATOM 631 C C . SER A 1 81 ? 22.784 3.476 -13.072 1.00 86.25 81 SER A C 1
ATOM 633 O O . SER A 1 81 ? 22.267 4.582 -12.935 1.00 86.25 81 SER A O 1
ATOM 635 N N . ALA A 1 82 ? 22.850 2.599 -12.063 1.00 87.00 82 ALA A N 1
ATOM 636 C CA . ALA A 1 82 ? 22.152 2.760 -10.782 1.00 87.00 82 ALA A CA 1
ATOM 637 C C . ALA A 1 82 ? 20.648 3.052 -10.963 1.00 87.00 82 ALA A C 1
ATOM 639 O O . ALA A 1 82 ? 20.102 3.974 -10.361 1.00 87.00 82 ALA A O 1
ATOM 640 N N . GLY A 1 83 ? 19.991 2.302 -11.851 1.00 84.44 83 GLY A N 1
ATOM 641 C CA . GLY A 1 83 ? 18.577 2.506 -12.177 1.00 84.44 83 GLY A CA 1
ATOM 642 C C . GLY A 1 83 ? 18.289 3.852 -12.849 1.00 84.44 83 GLY A C 1
ATOM 643 O O . GLY A 1 83 ? 17.215 4.406 -12.653 1.00 84.44 83 GLY A O 1
ATOM 644 N N . GLY A 1 84 ? 19.249 4.396 -13.603 1.00 81.62 84 GLY A N 1
ATOM 645 C CA . GLY A 1 84 ? 19.137 5.706 -14.255 1.00 81.62 84 GLY A CA 1
ATOM 646 C C . GLY A 1 84 ? 19.581 6.897 -13.396 1.00 81.62 84 GLY A C 1
ATOM 647 O O . GLY A 1 84 ? 19.602 8.013 -13.897 1.00 81.62 84 GLY A O 1
ATOM 648 N N . LEU A 1 85 ? 19.991 6.684 -12.138 1.00 76.12 85 LEU A N 1
ATOM 649 C CA . LEU A 1 85 ? 20.475 7.755 -11.249 1.00 76.12 85 LEU A CA 1
ATOM 650 C C . LEU A 1 85 ? 21.900 8.224 -11.576 1.00 76.12 85 LEU A C 1
ATOM 652 O O . LEU A 1 85 ? 22.300 9.322 -11.195 1.00 76.12 85 LEU A O 1
ATOM 656 N N . ARG A 1 86 ? 22.685 7.407 -12.283 1.00 61.97 86 ARG A N 1
ATOM 657 C CA . ARG A 1 86 ? 23.966 7.825 -12.859 1.00 61.97 86 ARG A CA 1
ATOM 658 C C . ARG A 1 86 ? 23.710 8.365 -14.258 1.00 61.97 86 ARG A C 1
ATOM 660 O O . ARG A 1 86 ? 23.914 7.657 -15.240 1.00 61.97 86 ARG A O 1
ATOM 667 N N . GLY A 1 87 ? 23.261 9.614 -14.342 1.00 55.75 87 GLY A N 1
ATOM 668 C CA . GLY A 1 87 ? 23.362 10.364 -15.587 1.00 55.75 87 GLY A CA 1
ATOM 669 C C . GLY A 1 87 ? 24.840 10.491 -15.948 1.00 55.75 87 GLY A C 1
ATOM 670 O O . GLY A 1 87 ? 25.606 11.122 -15.221 1.00 55.75 87 GLY A O 1
ATOM 671 N N . THR A 1 88 ? 25.277 9.860 -17.034 1.00 49.75 88 THR A N 1
ATOM 672 C CA . THR A 1 88 ? 26.514 10.283 -17.693 1.00 49.75 88 THR A CA 1
ATOM 673 C C . THR A 1 88 ? 26.222 11.656 -18.274 1.00 49.75 88 THR A C 1
ATOM 675 O O . THR A 1 88 ? 25.333 11.779 -19.110 1.00 49.75 88 THR A O 1
ATOM 678 N N . GLY A 1 89 ? 26.882 12.693 -17.762 1.00 52.03 89 GLY A N 1
ATOM 679 C CA . GLY A 1 89 ? 26.664 14.058 -18.223 1.00 52.03 89 GLY A CA 1
ATOM 680 C C . GLY A 1 89 ? 26.804 14.185 -19.743 1.00 52.03 89 GLY A C 1
ATOM 681 O O . GLY A 1 89 ? 27.797 13.724 -20.294 1.00 52.03 89 GLY A O 1
ATOM 682 N N . SER A 1 90 ? 25.799 14.848 -20.323 1.00 45.94 90 SER A N 1
ATOM 683 C CA . SER A 1 90 ? 25.615 15.411 -21.672 1.00 45.94 90 SER A CA 1
ATOM 684 C C . SER A 1 90 ? 24.294 14.910 -22.260 1.00 45.94 90 SER A C 1
ATOM 686 O O . SER A 1 90 ? 24.158 13.716 -22.497 1.00 45.94 90 SER A O 1
ATOM 688 N N . GLU A 1 91 ? 23.370 15.846 -22.493 1.00 49.34 91 GLU A N 1
ATOM 689 C CA . GLU A 1 91 ? 21.988 15.664 -22.979 1.00 49.34 91 GLU A CA 1
ATOM 690 C C . GLU A 1 91 ? 20.946 15.365 -21.887 1.00 49.34 91 GLU A C 1
ATOM 692 O O . GLU A 1 91 ? 20.300 14.324 -21.833 1.00 49.34 91 GLU A O 1
ATOM 697 N N . LEU A 1 92 ? 20.739 16.364 -21.020 1.00 47.16 92 LEU A N 1
ATOM 698 C CA . LEU A 1 92 ? 19.371 16.696 -20.622 1.00 47.16 92 LEU A CA 1
ATOM 699 C C . LEU A 1 92 ? 18.694 17.269 -21.872 1.00 47.16 92 LEU A C 1
ATOM 701 O O . LEU A 1 92 ? 18.902 18.440 -22.189 1.00 47.16 92 LEU A O 1
ATOM 705 N N . ASP A 1 93 ? 17.958 16.437 -22.604 1.00 49.91 93 ASP A N 1
ATOM 706 C CA . ASP A 1 93 ? 17.005 16.940 -23.585 1.00 49.91 93 ASP A CA 1
ATOM 707 C C . ASP A 1 93 ? 15.864 17.605 -22.812 1.00 49.91 93 ASP A C 1
ATOM 709 O O . ASP A 1 93 ? 15.099 16.961 -22.091 1.00 49.91 93 ASP A O 1
ATOM 713 N N . SER A 1 94 ? 15.833 18.933 -22.860 1.00 46.41 94 SER A N 1
ATOM 714 C CA . SER A 1 94 ? 14.830 19.757 -22.196 1.00 46.41 94 SER A CA 1
ATOM 715 C C . SER A 1 94 ? 13.499 19.796 -22.956 1.00 46.41 94 SER A C 1
ATOM 717 O O . SER A 1 94 ? 12.641 20.590 -22.588 1.00 46.41 94 SER A O 1
ATOM 719 N N . SER A 1 95 ? 13.309 18.991 -24.009 1.00 45.72 95 SER A N 1
ATOM 720 C CA . SER A 1 95 ? 12.099 19.030 -24.841 1.00 45.72 95 SER A CA 1
ATOM 721 C C . SER A 1 95 ? 10.853 18.404 -24.210 1.00 45.72 95 SER A C 1
ATOM 723 O O . SER A 1 95 ? 9.750 18.706 -24.654 1.00 45.72 95 SER A O 1
ATOM 725 N N . ASP A 1 96 ? 10.992 17.550 -23.193 1.00 46.72 96 ASP A N 1
ATOM 726 C CA . ASP A 1 96 ? 9.867 16.732 -22.703 1.00 46.72 96 ASP A CA 1
ATOM 727 C C . ASP A 1 96 ? 9.039 17.377 -21.576 1.00 46.72 96 ASP A C 1
ATOM 729 O O . ASP A 1 96 ? 8.041 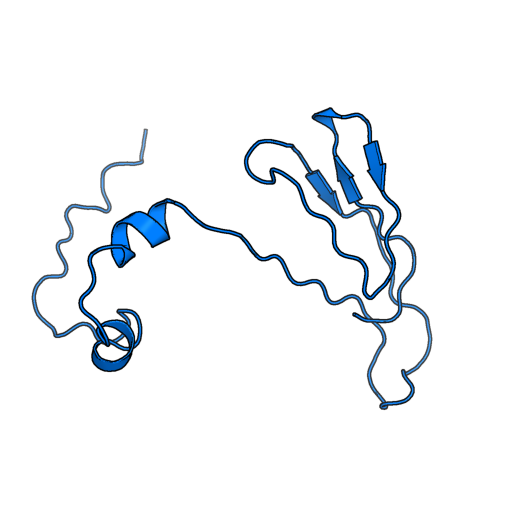16.803 -21.145 1.00 46.72 96 ASP A O 1
ATOM 733 N N . TRP A 1 97 ? 9.403 18.574 -21.100 1.00 49.56 97 TRP A N 1
ATOM 734 C CA . TRP A 1 97 ? 8.714 19.225 -19.972 1.00 49.56 97 TRP A CA 1
ATOM 735 C C . TRP A 1 97 ? 7.629 20.243 -20.359 1.00 49.56 97 TRP A C 1
ATOM 737 O O . TRP A 1 97 ? 6.891 20.676 -19.478 1.00 49.56 97 TRP A O 1
ATOM 747 N N . ASP A 1 98 ? 7.474 20.583 -21.643 1.00 45.00 98 ASP A N 1
ATOM 748 C CA . ASP A 1 98 ? 6.615 21.702 -22.080 1.00 45.00 98 ASP A CA 1
ATOM 749 C C . ASP A 1 98 ? 5.281 21.291 -22.745 1.00 45.00 98 ASP A C 1
ATOM 751 O O . ASP A 1 98 ? 4.665 22.110 -23.423 1.00 45.00 98 ASP A O 1
ATOM 755 N N . SER A 1 99 ? 4.783 20.056 -22.579 1.00 47.41 99 SER A N 1
ATOM 756 C CA . SER A 1 99 ? 3.558 19.614 -23.292 1.00 47.41 99 SER A CA 1
ATOM 757 C C . SER A 1 99 ? 2.350 19.197 -22.447 1.00 47.41 99 SER A C 1
ATOM 759 O O . SER A 1 99 ? 1.381 18.687 -23.000 1.00 47.41 99 SER A O 1
ATOM 761 N N . GLU A 1 100 ? 2.319 19.500 -21.148 1.00 47.94 100 GLU A N 1
ATOM 762 C CA . GLU A 1 100 ? 1.081 19.389 -20.357 1.00 47.94 100 GLU A CA 1
ATOM 763 C C . GLU A 1 100 ? 0.831 20.670 -19.551 1.00 47.94 100 GLU A C 1
ATOM 765 O O . GLU A 1 100 ? 1.059 20.764 -18.345 1.00 47.94 100 GLU A O 1
ATOM 770 N N . SER A 1 101 ? 0.379 21.704 -20.257 1.00 46.97 101 SER A N 1
ATOM 771 C CA . SER A 1 101 ? -0.292 22.874 -19.689 1.00 46.97 101 SER A CA 1
ATOM 772 C C . SER A 1 101 ? -1.292 23.410 -20.710 1.00 46.97 101 SER A C 1
ATOM 774 O O . SER A 1 101 ? -0.988 24.365 -21.413 1.00 46.97 101 SER A O 1
ATOM 776 N N . ASP A 1 102 ? -2.459 22.768 -20.778 1.00 42.56 102 ASP A N 1
ATOM 777 C CA . ASP A 1 102 ? -3.729 23.357 -21.226 1.00 42.56 102 ASP A CA 1
ATOM 778 C C . ASP A 1 102 ? -4.880 22.770 -20.390 1.00 42.56 102 ASP A C 1
ATOM 780 O O . ASP A 1 102 ? -4.963 21.523 -20.274 1.00 42.56 102 ASP A O 1
#

Organism: NCBI:txid116603